Protein AF-A0A200R9N5-F1 (afdb_monomer)

Mean predicted aligned error: 15.06 Å

Foldseek 3Di:
DVVLVVLLVVLVVVCVVPVLPLVSLLVQLVSLQVVLLVDLDLVVSVVSLVSSLVSLVVSCVSPVPDPVSVVSNVVSVCSSVVSVVVQVVVCVVVVHRPPDDPPDDDDDDDDDPPPPPVVVVVVVVVVVVVVVVVVVVVVPPPDPDDDDDDD

Nearest PDB structures (foldseek):
  1zu2-assembly1_A  TM=8.268E-01  e=1.427E-05  Arabidopsis thaliana
  2pl2-assembly1_B  TM=7.724E-01  e=2.120E-01  Thermus thermophilus HB27
  6r2g-assembly1_A  TM=2.564E-01  e=8.720E+00  Human immunodeficiency virus 1

InterPro domains:
  IPR010547 Plant specific mitochondrial import receptor subunit TOM20 [PTHR32409] (2-150)
  IPR011990 Tetratricopeptide-like helical domain superfamily [G3DSA:1.25.40.10] (1-94)
  IPR011990 Tetratricopeptide-like helical domain superfamily [SSF48452] (3-74)

Sequence (151 aa):
MKMVEDAIKKLKEALIVNPRNYEAIWSLGITYGRFGILIPELDMAKGYFAEAAQYFQQAVDGDPSNDCYARSLRLIATFPKVHEEIYKYAECFFGRPLRGHGSSTYSNAKVSEKKRASDLKCDIVGWVILAVGIFVWLGTSKSHERPPPPR

pLDDT: mean 81.14, std 19.96, range [31.03, 98.31]

Structure (mmCIF, N/CA/C/O backbone):
data_AF-A0A200R9N5-F1
#
_entry.id   AF-A0A200R9N5-F1
#
loop_
_atom_site.group_PDB
_atom_site.id
_atom_site.type_symbol
_atom_site.label_atom_id
_atom_site.label_alt_id
_atom_site.label_comp_id
_atom_site.label_asym_id
_atom_site.label_entity_id
_atom_site.label_seq_id
_atom_site.pdbx_PDB_ins_code
_atom_site.Cartn_x
_atom_site.Cartn_y
_atom_site.Cartn_z
_atom_site.occupancy
_atom_site.B_iso_or_equiv
_atom_site.auth_seq_id
_atom_site.auth_comp_id
_atom_site.auth_asym_id
_atom_site.auth_atom_id
_atom_site.pdbx_PDB_model_num
ATOM 1 N N . MET A 1 1 ? 11.832 8.447 -0.746 1.00 69.69 1 MET A N 1
ATOM 2 C CA . MET A 1 1 ? 11.159 7.788 0.395 1.00 69.69 1 MET A CA 1
ATOM 3 C C . MET A 1 1 ? 10.579 8.770 1.403 1.00 69.69 1 MET A C 1
ATOM 5 O O . MET A 1 1 ? 9.463 8.535 1.834 1.00 69.69 1 MET A O 1
ATOM 9 N N . LYS A 1 2 ? 11.237 9.908 1.678 1.00 85.12 2 LYS A N 1
ATOM 10 C CA . LYS A 1 2 ? 10.764 10.936 2.626 1.00 85.12 2 LYS A CA 1
ATOM 11 C C . LYS A 1 2 ? 9.262 11.275 2.560 1.00 85.12 2 LYS A C 1
ATOM 13 O O . LYS A 1 2 ? 8.608 11.299 3.585 1.00 85.12 2 LYS A O 1
ATOM 18 N N . MET A 1 3 ? 8.682 11.440 1.365 1.00 88.25 3 MET A N 1
ATOM 19 C CA . MET A 1 3 ? 7.239 11.720 1.235 1.00 88.25 3 MET A CA 1
ATOM 20 C C . MET A 1 3 ? 6.334 10.579 1.736 1.00 88.25 3 MET A C 1
ATOM 22 O O . MET A 1 3 ? 5.260 10.839 2.267 1.00 88.25 3 MET A O 1
ATOM 26 N N . VAL A 1 4 ? 6.751 9.323 1.555 1.00 90.06 4 VAL A N 1
ATOM 27 C CA . VAL A 1 4 ? 6.007 8.138 2.012 1.00 90.06 4 VAL A CA 1
ATOM 28 C C . VAL A 1 4 ? 6.109 8.018 3.529 1.00 90.06 4 VAL A C 1
ATOM 30 O O . VAL A 1 4 ? 5.098 7.826 4.194 1.00 90.06 4 VAL A O 1
ATOM 33 N N . GLU A 1 5 ? 7.309 8.197 4.077 1.00 91.56 5 GLU A N 1
ATOM 34 C CA . GLU A 1 5 ? 7.551 8.206 5.524 1.00 91.56 5 GLU A CA 1
ATOM 35 C C . GLU A 1 5 ? 6.769 9.328 6.218 1.00 91.56 5 GLU A C 1
ATOM 37 O O . GLU A 1 5 ? 6.088 9.080 7.212 1.00 91.56 5 GLU A O 1
ATOM 42 N N . ASP A 1 6 ? 6.791 10.540 5.654 1.00 94.44 6 ASP A N 1
ATOM 43 C CA . ASP A 1 6 ? 6.036 11.689 6.158 1.00 94.44 6 ASP A CA 1
ATOM 44 C C . ASP A 1 6 ? 4.521 11.431 6.117 1.00 94.44 6 ASP A C 1
ATOM 46 O O . ASP A 1 6 ? 3.804 11.802 7.050 1.00 94.44 6 ASP A O 1
ATOM 50 N N . ALA A 1 7 ? 4.020 10.780 5.060 1.00 95.06 7 ALA A N 1
ATOM 51 C CA . ALA A 1 7 ? 2.613 10.399 4.954 1.00 95.06 7 ALA A CA 1
ATOM 52 C C . ALA A 1 7 ? 2.227 9.361 6.018 1.00 95.06 7 ALA A C 1
ATOM 54 O O . ALA A 1 7 ? 1.242 9.557 6.729 1.00 95.06 7 ALA A O 1
ATOM 55 N N . ILE A 1 8 ? 3.028 8.301 6.183 1.00 95.12 8 ILE A N 1
ATOM 56 C CA . ILE A 1 8 ? 2.814 7.280 7.220 1.00 95.12 8 ILE A CA 1
ATOM 57 C C . ILE A 1 8 ? 2.823 7.928 8.607 1.00 95.12 8 ILE A C 1
ATOM 59 O O . ILE A 1 8 ? 1.946 7.642 9.422 1.00 95.12 8 ILE A O 1
ATOM 63 N N . LYS A 1 9 ? 3.781 8.822 8.875 1.00 96.56 9 LYS A N 1
ATOM 64 C CA . LYS A 1 9 ? 3.887 9.536 10.150 1.00 96.56 9 LYS A CA 1
ATOM 65 C C . LYS A 1 9 ? 2.625 10.347 10.446 1.00 96.56 9 LYS A C 1
ATOM 67 O O . LYS A 1 9 ? 2.026 10.155 11.499 1.00 96.56 9 LYS A O 1
ATOM 72 N N . LYS A 1 10 ? 2.187 11.194 9.510 1.00 96.75 10 LYS A N 1
ATOM 73 C CA . LYS A 1 10 ? 0.988 12.035 9.683 1.00 96.75 10 LYS A CA 1
ATOM 74 C C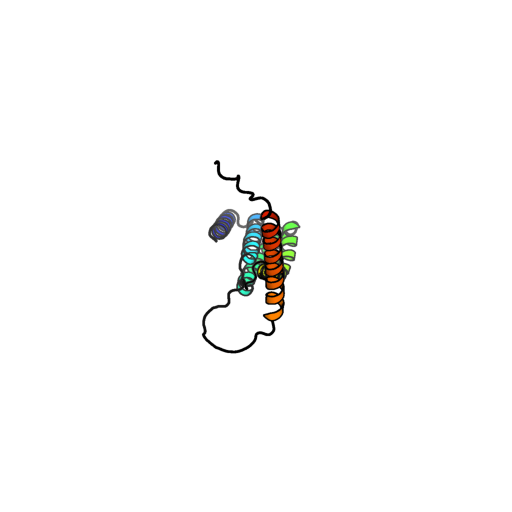 . LYS A 1 10 ? -0.285 11.213 9.868 1.00 96.75 10 LYS A C 1
ATOM 76 O O . LYS A 1 10 ? -1.129 11.563 10.686 1.00 96.75 10 LYS A O 1
ATOM 81 N N . LEU A 1 11 ? -0.422 10.106 9.138 1.00 97.00 11 LEU A N 1
ATOM 82 C CA . LEU A 1 11 ? -1.564 9.206 9.293 1.00 97.00 11 LEU A CA 1
ATOM 83 C C . LEU A 1 11 ? -1.560 8.525 10.668 1.00 97.00 11 LEU A C 1
ATOM 85 O O . LEU A 1 11 ? -2.600 8.456 11.314 1.00 97.00 11 LEU A O 1
ATOM 89 N N . LYS A 1 12 ? -0.396 8.090 11.165 1.00 96.12 12 LYS A N 1
ATOM 90 C CA . LYS A 1 12 ? -0.274 7.540 12.525 1.00 96.12 12 LYS A CA 1
ATOM 91 C C . LYS A 1 12 ? -0.573 8.584 13.604 1.00 96.12 12 LYS A C 1
ATOM 93 O O . LYS A 1 12 ? -1.259 8.264 14.566 1.00 9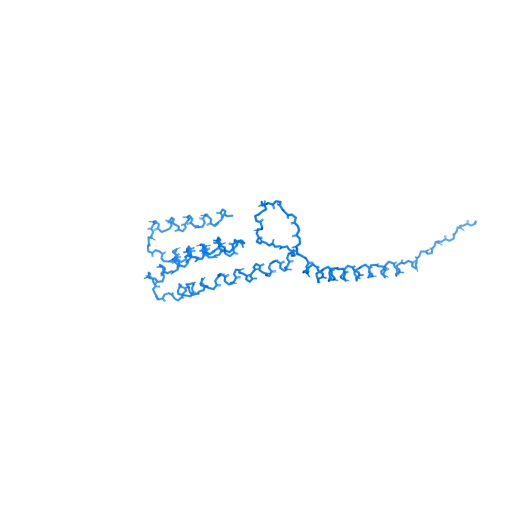6.12 12 LYS A O 1
ATOM 98 N N . GLU A 1 13 ? -0.128 9.828 13.432 1.00 96.62 13 GLU A N 1
ATOM 99 C CA . GLU A 1 13 ? -0.491 10.942 14.322 1.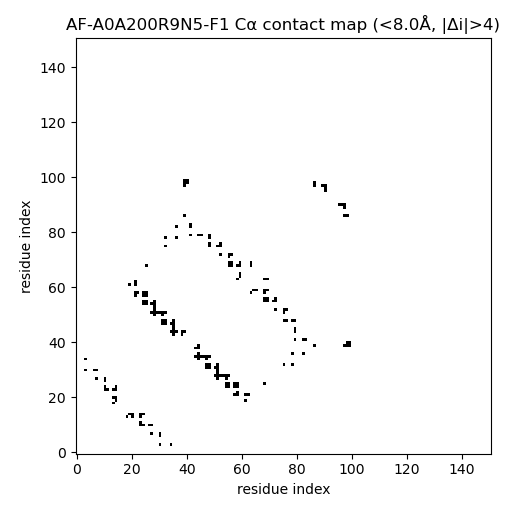00 96.62 13 GLU A CA 1
ATOM 100 C C . GLU A 1 13 ? -2.009 11.184 14.337 1.00 96.62 13 GLU A C 1
ATOM 102 O O . GLU A 1 13 ? -2.597 11.345 15.407 1.00 96.62 13 GLU A O 1
ATOM 107 N N . ALA A 1 14 ? -2.673 11.117 13.178 1.00 96.75 14 ALA A N 1
ATOM 108 C CA . ALA A 1 14 ? -4.129 11.218 13.098 1.00 96.75 14 ALA A CA 1
ATOM 109 C C . ALA A 1 14 ? -4.842 10.086 13.860 1.00 96.75 14 ALA A C 1
ATOM 111 O O . ALA A 1 14 ? -5.871 10.328 14.490 1.00 96.75 14 ALA A O 1
ATOM 112 N N . LEU A 1 15 ? -4.281 8.873 13.856 1.00 95.81 15 LEU A N 1
ATOM 113 C CA . LEU A 1 15 ? -4.813 7.736 14.616 1.00 95.81 15 LEU A CA 1
ATOM 114 C C . LEU A 1 15 ? -4.574 7.844 16.125 1.00 95.81 15 LEU A C 1
ATOM 116 O O . LEU A 1 15 ? -5.357 7.298 16.895 1.00 95.81 15 LEU A O 1
ATOM 120 N N . ILE A 1 16 ? -3.543 8.570 16.566 1.00 96.75 16 ILE A N 1
ATOM 121 C CA . ILE A 1 16 ? -3.363 8.890 17.991 1.00 96.75 16 ILE A CA 1
ATOM 122 C C . ILE A 1 16 ? -4.491 9.815 18.469 1.00 96.75 16 ILE A C 1
ATOM 124 O O . ILE A 1 16 ? -5.012 9.630 19.566 1.00 96.75 16 ILE A O 1
ATOM 128 N N . VAL A 1 17 ? -4.890 10.787 17.641 1.00 97.12 17 VAL A N 1
ATOM 129 C CA . VAL A 1 17 ? -5.987 11.718 17.959 1.00 97.12 17 VAL A CA 1
ATOM 130 C C . VAL A 1 17 ? -7.350 11.030 17.868 1.00 97.12 17 VAL A C 1
ATOM 132 O O . VAL A 1 17 ? -8.189 11.204 18.749 1.00 97.12 17 VAL A O 1
ATOM 135 N N . ASN A 1 18 ? -7.580 10.244 16.814 1.00 95.44 18 ASN A N 1
ATOM 136 C CA . ASN A 1 18 ? -8.800 9.466 16.637 1.00 95.44 18 ASN A CA 1
ATOM 137 C C . ASN A 1 18 ? -8.473 8.026 16.206 1.00 95.44 18 ASN A C 1
ATOM 139 O O . ASN A 1 18 ? -8.355 7.754 15.006 1.00 95.44 18 ASN A O 1
ATOM 143 N N . PRO A 1 19 ? -8.423 7.081 17.162 1.00 94.31 19 PRO A N 1
ATOM 144 C CA . PRO A 1 19 ? -8.144 5.675 16.871 1.00 94.31 19 PRO A CA 1
ATOM 145 C C . PRO A 1 19 ? -9.186 4.995 15.973 1.00 94.31 19 PRO A C 1
ATOM 147 O O . PRO A 1 19 ? -8.899 3.959 15.382 1.00 94.31 19 PRO A O 1
ATOM 150 N N . ARG A 1 20 ? -10.396 5.561 15.858 1.00 95.06 20 ARG A N 1
ATOM 151 C CA . ARG A 1 20 ? -11.484 5.054 15.004 1.00 95.06 20 ARG A CA 1
ATOM 152 C C . ARG A 1 20 ? -11.603 5.808 13.682 1.00 95.06 20 ARG A C 1
ATOM 154 O O . ARG A 1 20 ? -12.638 5.749 13.024 1.00 95.06 20 ARG A O 1
ATOM 161 N N . ASN A 1 21 ? -10.568 6.541 13.278 1.00 96.44 21 ASN A N 1
ATOM 162 C CA . ASN A 1 21 ? -10.532 7.149 11.957 1.00 96.44 21 ASN A CA 1
ATOM 163 C C . ASN A 1 21 ? -10.237 6.078 10.892 1.00 96.44 21 ASN A C 1
ATOM 165 O O . ASN A 1 21 ? -9.095 5.904 10.464 1.00 96.44 21 ASN A O 1
ATOM 169 N N . TYR A 1 22 ? -11.277 5.358 10.465 1.00 96.50 22 TYR A N 1
ATOM 170 C CA . TYR A 1 22 ? -11.160 4.284 9.475 1.00 96.50 22 TYR A CA 1
ATOM 171 C C . TYR A 1 22 ? -10.664 4.778 8.111 1.00 96.50 22 TYR A C 1
ATOM 173 O O . TYR A 1 22 ? -10.019 4.020 7.393 1.00 96.50 22 TYR A O 1
ATOM 181 N N . GLU A 1 23 ? -10.874 6.054 7.780 1.00 95.94 23 GLU A N 1
ATOM 182 C CA . GLU A 1 23 ? -10.326 6.664 6.566 1.00 95.94 23 GLU A CA 1
ATOM 183 C C . GLU A 1 23 ? -8.799 6.808 6.650 1.00 95.94 23 GLU A C 1
ATOM 185 O O . GLU A 1 23 ? -8.093 6.513 5.683 1.00 95.94 23 GLU A O 1
ATOM 190 N N . ALA A 1 24 ? -8.262 7.194 7.813 1.00 97.44 24 ALA A N 1
ATOM 191 C CA . ALA A 1 24 ? -6.818 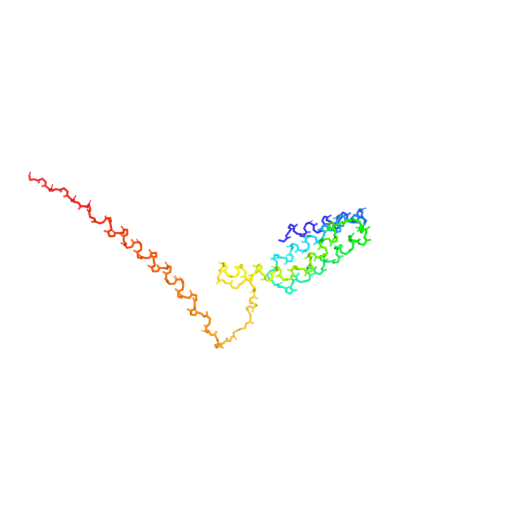7.237 8.043 1.00 97.44 24 ALA A CA 1
ATOM 192 C C . ALA A 1 24 ? -6.198 5.828 8.050 1.00 97.44 24 ALA A C 1
ATOM 194 O O . ALA A 1 24 ? -5.123 5.632 7.478 1.00 97.44 24 ALA A O 1
ATOM 195 N N . ILE A 1 25 ? -6.894 4.840 8.627 1.00 97.88 25 ILE A N 1
ATOM 196 C CA . ILE A 1 25 ? -6.495 3.423 8.568 1.00 97.88 25 ILE A CA 1
ATOM 197 C C . ILE A 1 25 ? -6.457 2.948 7.109 1.00 97.88 25 ILE A C 1
ATOM 199 O O . ILE A 1 25 ? -5.436 2.443 6.646 1.00 97.88 25 ILE A O 1
ATOM 203 N N . TRP A 1 26 ? -7.526 3.163 6.342 1.00 98.19 26 TRP A N 1
ATOM 204 C CA . TRP A 1 26 ? -7.572 2.804 4.925 1.00 98.19 26 TRP A CA 1
ATOM 205 C C . TRP A 1 26 ? -6.480 3.517 4.115 1.00 98.19 26 TRP A C 1
ATOM 207 O O . TRP A 1 26 ? -5.799 2.898 3.294 1.00 98.19 26 TRP A O 1
ATOM 217 N N . SER A 1 27 ? -6.242 4.799 4.394 1.00 97.69 27 SER A N 1
ATOM 218 C CA . SER A 1 27 ? -5.195 5.590 3.743 1.00 97.69 27 SER A CA 1
ATOM 219 C C . SER A 1 27 ? -3.792 5.041 4.010 1.00 97.69 27 SER A C 1
ATOM 221 O O . SER A 1 27 ? -2.979 5.034 3.087 1.00 97.69 27 SER A O 1
ATOM 223 N N . LEU A 1 28 ? -3.510 4.508 5.209 1.00 97.88 28 LEU A N 1
ATOM 224 C CA . LEU A 1 28 ? -2.252 3.793 5.475 1.00 97.88 28 LEU A CA 1
ATOM 225 C C . LEU A 1 28 ? -2.096 2.604 4.530 1.00 97.88 28 LEU A C 1
ATOM 227 O O . LEU A 1 28 ? -1.042 2.451 3.912 1.00 97.88 28 LEU A O 1
ATOM 231 N N . GLY A 1 29 ? -3.155 1.812 4.351 1.00 97.75 29 GLY A N 1
ATOM 232 C CA . GLY A 1 29 ? -3.153 0.705 3.399 1.00 97.75 29 GLY A CA 1
ATOM 233 C C . GLY A 1 29 ? -2.832 1.154 1.970 1.00 97.75 29 GLY A C 1
ATOM 234 O O . GLY A 1 29 ? -1.991 0.553 1.299 1.00 97.75 29 GLY A O 1
ATOM 235 N N . ILE A 1 30 ? -3.422 2.265 1.514 1.00 96.81 30 ILE A N 1
ATOM 236 C CA . ILE A 1 30 ? -3.123 2.845 0.194 1.00 96.81 30 ILE A CA 1
ATOM 237 C C . ILE A 1 30 ? -1.654 3.272 0.097 1.00 96.81 30 ILE A C 1
ATOM 239 O O . ILE A 1 30 ? -1.006 2.997 -0.917 1.00 96.81 30 ILE A O 1
ATOM 243 N N . THR A 1 31 ? -1.117 3.931 1.126 1.00 97.31 31 THR A N 1
ATOM 244 C CA . THR A 1 31 ? 0.280 4.380 1.155 1.00 97.31 31 THR A CA 1
ATOM 245 C C . THR A 1 31 ? 1.244 3.202 1.059 1.00 97.31 31 THR A C 1
ATOM 247 O O . THR A 1 31 ? 2.131 3.217 0.204 1.00 97.31 31 THR A O 1
ATOM 250 N N . TYR A 1 32 ? 1.038 2.159 1.864 1.00 97.38 32 TYR A N 1
ATOM 251 C CA . TYR A 1 32 ? 1.861 0.952 1.841 1.00 97.38 32 TYR A CA 1
ATOM 252 C C . TYR A 1 32 ? 1.752 0.194 0.515 1.00 97.38 32 TYR A C 1
ATOM 254 O O . TYR A 1 32 ? 2.772 -0.155 -0.077 1.00 97.38 32 TYR A O 1
ATOM 262 N N . GLY A 1 33 ? 0.538 0.016 -0.014 1.00 96.25 33 GLY A N 1
ATOM 263 C CA . GLY A 1 33 ? 0.324 -0.663 -1.291 1.00 96.25 33 GLY A CA 1
ATOM 264 C C . GLY A 1 33 ? 0.992 0.063 -2.460 1.00 96.25 33 GLY A C 1
ATOM 265 O O . GLY A 1 33 ? 1.675 -0.557 -3.273 1.00 96.25 33 GLY A O 1
ATOM 266 N N . ARG A 1 34 ? 0.855 1.394 -2.532 1.00 94.12 34 ARG A N 1
ATOM 267 C CA . ARG A 1 34 ? 1.528 2.204 -3.562 1.00 94.12 34 ARG A CA 1
ATOM 268 C C . ARG A 1 34 ? 3.041 2.168 -3.411 1.00 94.12 34 ARG A C 1
ATOM 270 O O . ARG A 1 34 ? 3.741 2.114 -4.415 1.00 94.12 34 ARG A O 1
ATOM 277 N N . PHE A 1 35 ? 3.542 2.183 -2.179 1.00 94.56 35 PHE A N 1
ATOM 278 C CA . PHE A 1 35 ? 4.973 2.101 -1.934 1.00 94.56 35 PHE A CA 1
ATOM 279 C C . PHE A 1 35 ? 5.551 0.745 -2.350 1.00 94.56 35 PHE A C 1
ATOM 281 O O . PHE A 1 35 ? 6.572 0.714 -3.030 1.00 94.56 35 PHE A O 1
ATOM 288 N N . GLY A 1 36 ? 4.851 -0.354 -2.053 1.00 94.62 36 GLY A N 1
ATOM 289 C CA . GLY A 1 36 ? 5.233 -1.695 -2.499 1.00 94.62 36 GLY A CA 1
ATOM 290 C C . GLY A 1 36 ? 5.368 -1.808 -4.021 1.00 94.62 36 GLY A C 1
ATOM 291 O O . GLY A 1 36 ? 6.305 -2.434 -4.502 1.00 94.62 36 GLY A O 1
ATOM 292 N N . ILE A 1 37 ? 4.497 -1.145 -4.797 1.00 93.81 37 ILE A N 1
ATOM 293 C CA . ILE A 1 37 ? 4.589 -1.121 -6.271 1.00 93.81 37 ILE A CA 1
ATOM 294 C C . ILE A 1 37 ? 5.883 -0.452 -6.764 1.00 93.81 37 ILE A C 1
ATOM 296 O O . ILE A 1 37 ? 6.377 -0.811 -7.827 1.00 93.81 37 ILE A O 1
ATOM 300 N N . LEU A 1 38 ? 6.433 0.508 -6.016 1.00 91.25 38 LEU A N 1
ATOM 301 C CA . LEU A 1 38 ? 7.640 1.246 -6.405 1.00 91.25 38 LEU A CA 1
ATOM 302 C C . LEU A 1 38 ? 8.945 0.516 -6.058 1.00 91.25 38 LEU A C 1
ATOM 304 O O . LEU A 1 38 ? 10.013 0.956 -6.490 1.00 91.25 38 LEU A O 1
ATOM 308 N N . ILE A 1 39 ? 8.883 -0.558 -5.268 1.00 91.56 39 ILE A N 1
ATOM 309 C CA . ILE A 1 39 ? 10.056 -1.327 -4.847 1.00 91.56 39 ILE A CA 1
ATOM 310 C C . ILE A 1 39 ? 10.341 -2.421 -5.878 1.00 91.56 39 ILE A C 1
ATOM 312 O O . ILE A 1 39 ? 9.502 -3.300 -6.032 1.00 91.56 39 ILE A O 1
ATOM 316 N N . PRO A 1 40 ? 11.501 -2.439 -6.557 1.00 89.69 40 PRO A N 1
ATOM 317 C CA . PRO A 1 40 ? 11.790 -3.434 -7.597 1.00 89.69 40 PRO A CA 1
ATOM 318 C C . PRO A 1 40 ? 11.805 -4.886 -7.119 1.00 89.69 40 PRO A C 1
ATOM 320 O O . PRO A 1 40 ? 11.414 -5.806 -7.846 1.00 89.69 40 PRO A O 1
ATOM 323 N N . GLU A 1 41 ? 12.237 -5.109 -5.885 1.00 91.75 41 GLU A N 1
ATOM 324 C CA . GLU A 1 41 ? 12.353 -6.432 -5.294 1.00 91.75 41 GLU A CA 1
ATOM 325 C C . GLU A 1 41 ? 10.990 -6.919 -4.798 1.00 91.75 41 GLU A C 1
ATOM 327 O O . GLU A 1 41 ? 10.453 -6.439 -3.799 1.00 91.75 41 GLU A O 1
ATOM 332 N N . LEU A 1 42 ? 10.443 -7.930 -5.475 1.00 90.19 42 LEU A N 1
ATOM 333 C CA . LEU A 1 42 ? 9.125 -8.476 -5.148 1.00 90.19 42 LEU A CA 1
ATOM 334 C C . LEU A 1 42 ? 9.038 -9.021 -3.722 1.00 90.19 42 LEU A C 1
ATOM 336 O O . LEU A 1 42 ? 7.997 -8.882 -3.088 1.00 90.19 42 LEU A O 1
ATOM 340 N N . ASP A 1 43 ? 10.106 -9.625 -3.206 1.00 91.00 43 ASP A N 1
ATOM 341 C CA . ASP A 1 43 ? 10.090 -10.172 -1.848 1.00 91.00 43 ASP A CA 1
ATOM 342 C C . ASP A 1 43 ? 9.976 -9.067 -0.793 1.00 91.00 43 ASP A C 1
ATOM 344 O O . ASP A 1 43 ? 9.238 -9.227 0.178 1.00 91.00 43 ASP A O 1
ATOM 348 N N . MET A 1 44 ? 10.594 -7.904 -1.032 1.00 91.06 44 MET A N 1
ATOM 349 C CA . MET A 1 44 ? 10.378 -6.718 -0.199 1.00 91.06 44 MET A CA 1
ATOM 350 C C . MET A 1 44 ? 8.979 -6.128 -0.423 1.00 91.06 44 MET A C 1
ATOM 352 O O . MET A 1 44 ? 8.270 -5.842 0.541 1.00 91.06 44 MET A O 1
ATOM 356 N N . ALA A 1 45 ? 8.536 -6.003 -1.679 1.00 94.25 45 ALA A N 1
ATOM 357 C CA . ALA A 1 45 ? 7.219 -5.465 -2.028 1.00 94.25 45 ALA A CA 1
ATOM 358 C C . ALA A 1 45 ? 6.058 -6.258 -1.396 1.00 94.25 45 ALA A C 1
ATOM 360 O O . ALA A 1 45 ? 5.088 -5.665 -0.922 1.00 94.25 45 ALA A O 1
ATOM 361 N N . LYS A 1 46 ? 6.173 -7.591 -1.319 1.00 95.00 46 LYS A N 1
ATOM 362 C CA . LYS A 1 46 ? 5.188 -8.470 -0.666 1.00 95.00 46 LYS A CA 1
ATOM 363 C C . LYS A 1 46 ? 4.958 -8.111 0.800 1.00 95.00 46 LYS A C 1
ATOM 365 O O . LYS A 1 46 ? 3.811 -8.156 1.239 1.00 95.00 46 LYS A O 1
ATOM 370 N N . GLY A 1 47 ? 6.004 -7.723 1.534 1.00 95.12 47 GLY A N 1
ATOM 371 C CA . GLY A 1 47 ? 5.872 -7.259 2.918 1.00 95.12 47 GLY A CA 1
ATOM 372 C C . GLY A 1 47 ? 4.961 -6.035 3.018 1.00 95.12 47 GLY A C 1
ATOM 373 O O . GLY A 1 47 ? 4.014 -6.019 3.801 1.00 95.12 47 GLY A O 1
ATOM 374 N N . TYR A 1 48 ? 5.159 -5.060 2.131 1.00 96.25 48 TYR A N 1
ATOM 375 C CA . TYR A 1 48 ? 4.322 -3.861 2.068 1.00 96.25 48 TYR A CA 1
ATOM 376 C C . TYR A 1 48 ? 2.882 -4.148 1.631 1.00 96.25 48 TYR A C 1
ATOM 378 O O . TYR A 1 48 ? 1.949 -3.538 2.150 1.00 96.25 48 TYR A O 1
ATOM 386 N N . PHE A 1 49 ? 2.671 -5.091 0.710 1.00 97.69 49 PHE A N 1
ATOM 387 C CA . PHE A 1 49 ? 1.321 -5.516 0.328 1.00 97.69 49 PHE A CA 1
ATOM 388 C C . PHE A 1 49 ? 0.595 -6.230 1.472 1.00 97.69 49 PHE A C 1
ATOM 390 O O . PHE A 1 49 ? -0.605 -6.025 1.649 1.00 97.69 49 PHE A O 1
ATOM 397 N N . ALA A 1 50 ? 1.312 -7.021 2.273 1.00 97.75 50 ALA A N 1
ATOM 398 C CA . ALA A 1 50 ? 0.754 -7.664 3.457 1.00 97.75 50 ALA A CA 1
ATOM 399 C C . ALA A 1 50 ? 0.361 -6.634 4.528 1.00 97.75 50 ALA A C 1
ATOM 401 O O . ALA A 1 50 ? -0.757 -6.693 5.038 1.00 97.75 50 ALA A O 1
ATOM 402 N N . GLU A 1 51 ? 1.222 -5.651 4.816 1.00 96.69 51 GLU A N 1
ATOM 403 C CA . GLU A 1 51 ? 0.875 -4.542 5.719 1.00 96.69 51 GLU A CA 1
ATOM 404 C C . GLU A 1 51 ? -0.340 -3.762 5.202 1.00 96.69 51 GLU A C 1
ATOM 406 O O . GLU A 1 51 ? -1.276 -3.488 5.953 1.00 96.69 51 GLU A O 1
ATOM 411 N N . ALA A 1 52 ? -0.384 -3.465 3.901 1.00 98.12 52 ALA A N 1
ATOM 412 C CA . ALA A 1 52 ? -1.522 -2.788 3.293 1.00 98.12 52 ALA A CA 1
ATOM 413 C C . ALA A 1 52 ? -2.832 -3.571 3.468 1.00 98.12 52 ALA A C 1
ATOM 415 O O . ALA A 1 52 ? -3.856 -2.990 3.831 1.00 98.12 52 ALA A O 1
ATOM 416 N N . ALA A 1 53 ? -2.793 -4.890 3.260 1.00 98.19 53 ALA A N 1
ATOM 417 C CA . ALA A 1 53 ? -3.943 -5.765 3.453 1.00 98.19 53 ALA A CA 1
ATOM 418 C C . ALA A 1 53 ? -4.447 -5.754 4.903 1.00 98.19 53 ALA A C 1
ATOM 420 O O . ALA A 1 53 ? -5.657 -5.712 5.116 1.00 98.19 53 ALA A O 1
ATOM 421 N N . GLN A 1 54 ? -3.547 -5.721 5.891 1.00 98.12 54 GLN A N 1
ATOM 422 C CA . GLN A 1 54 ? -3.930 -5.625 7.303 1.00 98.12 54 GLN A CA 1
ATOM 423 C C . GLN A 1 54 ? -4.683 -4.327 7.607 1.00 98.12 54 GLN A C 1
ATOM 425 O O . GLN A 1 54 ? -5.729 -4.369 8.253 1.00 98.12 54 GLN A O 1
ATOM 430 N N . TYR A 1 55 ? -4.200 -3.182 7.117 1.00 98.19 55 TYR A N 1
ATOM 431 C CA . TYR A 1 55 ? -4.902 -1.910 7.308 1.00 98.19 55 TYR A CA 1
ATOM 432 C C . TYR A 1 55 ? -6.249 -1.877 6.577 1.00 98.19 55 TYR A C 1
ATOM 434 O O . TYR A 1 55 ? -7.237 -1.401 7.131 1.00 98.19 55 TYR A O 1
ATOM 442 N N . PHE A 1 56 ? -6.336 -2.425 5.362 1.00 98.31 56 PHE A N 1
ATOM 443 C CA . PHE A 1 56 ? -7.623 -2.530 4.671 1.00 98.31 56 PHE A CA 1
ATOM 444 C C . PHE A 1 56 ? -8.612 -3.421 5.416 1.00 98.31 56 PHE A C 1
ATOM 446 O O . PHE A 1 56 ? -9.776 -3.048 5.525 1.00 98.31 56 PHE A O 1
ATOM 453 N N . GLN A 1 57 ? -8.159 -4.548 5.969 1.00 98.19 57 GLN A N 1
ATOM 454 C CA . GLN A 1 57 ? -9.009 -5.410 6.786 1.00 98.19 57 GLN A CA 1
ATOM 455 C C . GLN A 1 57 ? -9.515 -4.669 8.027 1.00 98.19 57 GLN A C 1
ATOM 457 O O . GLN A 1 57 ? -10.714 -4.658 8.267 1.00 98.19 57 GLN A O 1
ATOM 462 N N . GLN A 1 58 ? -8.642 -3.961 8.751 1.00 97.56 58 GLN A N 1
ATOM 463 C CA . GLN A 1 58 ? -9.050 -3.155 9.909 1.00 97.56 58 GLN A CA 1
ATOM 464 C C . GLN A 1 58 ? -10.090 -2.083 9.547 1.00 97.56 58 GLN A C 1
ATOM 466 O O . GLN A 1 58 ? -11.023 -1.848 10.311 1.00 97.56 58 GLN A O 1
ATOM 471 N N . ALA A 1 59 ? -9.947 -1.434 8.388 1.00 97.69 59 ALA A N 1
ATOM 472 C CA . ALA A 1 59 ? -10.924 -0.456 7.916 1.00 97.69 59 ALA A CA 1
ATOM 473 C C . ALA A 1 59 ? -12.277 -1.110 7.576 1.00 97.69 59 ALA A C 1
ATOM 475 O O . ALA A 1 59 ? -13.315 -0.567 7.945 1.00 97.69 59 ALA A O 1
ATOM 476 N N . VAL A 1 60 ? -12.270 -2.287 6.933 1.00 97.88 60 VAL A N 1
ATOM 477 C CA . VAL A 1 60 ? -13.484 -3.079 6.654 1.00 97.88 60 VAL A CA 1
ATOM 478 C C . VAL A 1 60 ? -14.160 -3.536 7.944 1.00 97.88 60 VAL A C 1
ATOM 480 O O . VAL A 1 60 ? -15.375 -3.435 8.052 1.00 97.88 60 VAL A O 1
ATOM 483 N N . ASP A 1 61 ? -13.398 -4.007 8.929 1.00 97.25 61 ASP A N 1
ATOM 484 C CA . ASP A 1 61 ? -13.949 -4.470 10.207 1.00 97.25 61 ASP A CA 1
ATOM 485 C C . ASP A 1 61 ? -14.568 -3.311 11.008 1.00 97.25 61 ASP A C 1
ATOM 487 O O . ASP A 1 61 ? -15.546 -3.496 11.732 1.00 97.25 61 ASP A O 1
ATOM 491 N N . GLY A 1 62 ? -14.003 -2.107 10.867 1.00 95.56 62 GLY A N 1
ATOM 492 C CA . GLY A 1 62 ? -14.482 -0.887 11.512 1.00 95.56 62 GLY A CA 1
ATOM 493 C C . GLY A 1 62 ? -15.718 -0.262 10.862 1.00 95.56 62 GLY A C 1
ATOM 494 O O . GLY A 1 62 ? -16.587 0.249 11.571 1.00 95.56 62 GLY A O 1
ATOM 495 N N . ASP A 1 63 ? -15.803 -0.311 9.531 1.00 95.69 63 ASP A N 1
ATOM 496 C CA . ASP A 1 63 ? -16.956 0.138 8.747 1.00 95.69 63 ASP A CA 1
ATOM 497 C C . ASP A 1 63 ? -17.214 -0.805 7.553 1.00 95.69 63 ASP A C 1
ATOM 499 O O . ASP A 1 63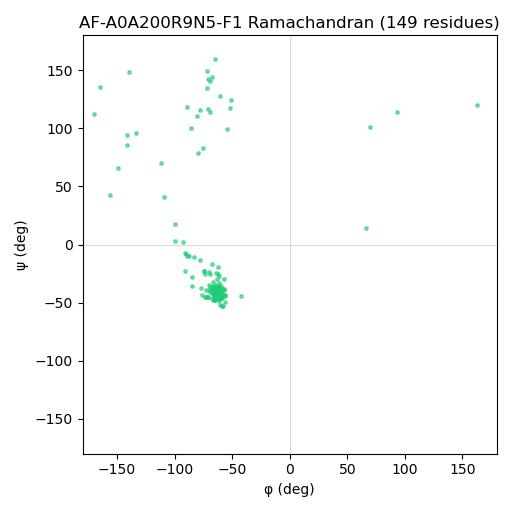 ? -16.777 -0.542 6.424 1.00 95.69 63 ASP A O 1
ATOM 503 N N . PRO A 1 64 ? -17.961 -1.904 7.778 1.00 94.81 64 PRO A N 1
ATOM 504 C CA . PRO A 1 64 ? -18.246 -2.895 6.740 1.00 94.81 64 PRO A CA 1
ATOM 505 C C . PRO A 1 64 ? -19.149 -2.378 5.617 1.00 94.81 64 PRO A C 1
ATOM 507 O O . PRO A 1 64 ? -19.243 -3.011 4.568 1.00 94.81 64 PRO A O 1
ATOM 510 N N . SER A 1 65 ? -19.845 -1.257 5.838 1.00 95.19 65 SER A N 1
ATOM 511 C CA . SER A 1 65 ? -20.761 -0.669 4.855 1.00 95.19 65 SER A CA 1
ATOM 512 C C . SER A 1 65 ? -20.030 0.090 3.745 1.00 95.19 65 SER A C 1
ATOM 514 O O 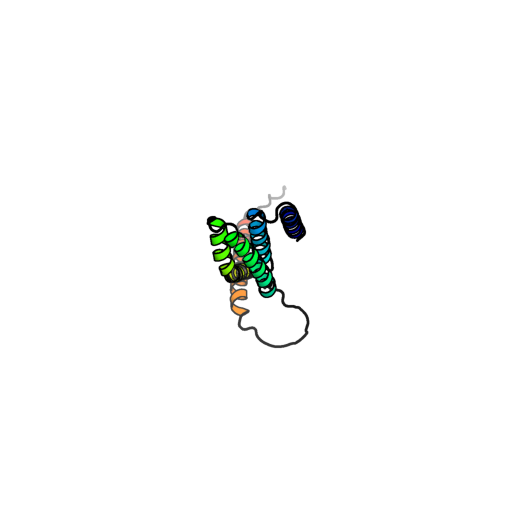. SER A 1 65 ? -20.614 0.409 2.709 1.00 95.19 65 SER A O 1
ATOM 516 N N . ASN A 1 66 ? -18.738 0.360 3.943 1.00 95.25 66 ASN A N 1
ATOM 517 C CA . ASN A 1 66 ? -17.926 1.114 3.010 1.00 95.25 66 ASN A CA 1
ATOM 518 C C . ASN A 1 66 ? -17.327 0.218 1.915 1.00 95.25 66 ASN A C 1
ATOM 520 O O . ASN A 1 66 ? -16.284 -0.427 2.074 1.00 95.25 66 ASN A O 1
ATOM 524 N N . ASP A 1 67 ? -17.961 0.250 0.744 1.00 95.31 67 ASP A N 1
ATOM 525 C CA . ASP A 1 67 ? -17.541 -0.506 -0.439 1.00 95.31 67 ASP A CA 1
ATOM 526 C C . ASP A 1 67 ? -16.100 -0.214 -0.886 1.00 95.31 67 ASP A C 1
ATOM 528 O O . ASP A 1 67 ? -15.439 -1.085 -1.467 1.00 95.31 67 ASP A O 1
ATOM 532 N N . CYS A 1 68 ? -15.587 0.997 -0.638 1.00 94.19 68 CYS A N 1
ATOM 533 C CA . CYS A 1 68 ? -14.223 1.358 -1.020 1.00 94.19 68 CYS A CA 1
ATOM 534 C C . CYS A 1 68 ? -13.197 0.520 -0.254 1.00 94.19 68 CYS A C 1
ATOM 536 O O . CYS A 1 68 ? -12.226 0.053 -0.855 1.00 94.19 68 CYS A O 1
ATOM 538 N N . TYR A 1 69 ? -13.426 0.266 1.036 1.00 97.50 69 TYR A N 1
ATOM 539 C CA . TYR A 1 69 ? -12.511 -0.516 1.870 1.00 97.50 69 TYR A CA 1
ATOM 540 C C . TYR A 1 69 ? -12.477 -1.975 1.418 1.00 97.50 69 TYR A C 1
ATOM 542 O O . TYR A 1 69 ? -11.403 -2.527 1.158 1.00 97.50 69 TYR A O 1
ATOM 550 N N . ALA A 1 70 ? -13.656 -2.564 1.199 1.00 97.25 70 ALA A N 1
ATOM 551 C CA . ALA A 1 70 ? -13.779 -3.928 0.697 1.00 97.25 70 ALA A CA 1
ATOM 552 C C . ALA A 1 70 ? -13.148 -4.083 -0.698 1.00 97.25 70 ALA A C 1
ATOM 554 O O . ALA A 1 70 ? -12.477 -5.079 -0.984 1.00 97.25 70 ALA A O 1
ATOM 555 N N . ARG A 1 71 ? -13.311 -3.083 -1.575 1.00 97.75 71 ARG A N 1
ATOM 556 C CA . ARG A 1 71 ? -12.677 -3.072 -2.899 1.00 97.75 71 ARG A CA 1
ATOM 557 C C . ARG A 1 71 ? -11.155 -3.008 -2.799 1.00 97.75 71 ARG A C 1
ATOM 559 O O . ARG A 1 71 ? -10.487 -3.762 -3.502 1.00 97.75 71 ARG A O 1
ATOM 566 N N . SER A 1 72 ? -10.606 -2.155 -1.936 1.00 97.69 72 SER A N 1
ATOM 567 C CA . SER A 1 72 ? -9.156 -2.057 -1.729 1.00 97.69 72 SER A CA 1
ATOM 568 C C . SER A 1 72 ? -8.553 -3.356 -1.201 1.00 97.69 72 SER A C 1
ATOM 570 O O . SER A 1 72 ? -7.511 -3.781 -1.698 1.00 97.69 72 SER A O 1
ATOM 572 N N . LEU A 1 73 ? -9.238 -4.034 -0.277 1.00 97.69 73 LEU A N 1
ATOM 573 C CA . LEU A 1 73 ? -8.816 -5.339 0.234 1.00 97.69 73 LEU A CA 1
ATOM 574 C C . LEU A 1 73 ? -8.837 -6.436 -0.845 1.00 97.69 73 LEU A C 1
ATOM 576 O O . LEU A 1 73 ? -7.955 -7.285 -0.896 1.00 97.69 73 LEU A O 1
ATOM 580 N N . ARG A 1 74 ? -9.817 -6.428 -1.752 1.00 96.38 74 ARG A N 1
ATOM 581 C CA . ARG A 1 74 ? -9.816 -7.364 -2.892 1.00 96.38 74 ARG A CA 1
ATOM 582 C C . ARG A 1 74 ? -8.694 -7.047 -3.874 1.00 96.38 74 ARG A C 1
ATOM 584 O O . ARG A 1 74 ? -8.063 -7.950 -4.414 1.00 96.38 74 ARG A O 1
ATOM 591 N N . LEU A 1 75 ? -8.448 -5.761 -4.100 1.00 96.62 75 LEU A N 1
ATOM 592 C CA . LEU A 1 75 ? -7.460 -5.289 -5.056 1.00 96.62 75 LEU A CA 1
ATOM 593 C C . LEU A 1 75 ? -6.021 -5.564 -4.588 1.00 96.62 75 LEU A C 1
ATOM 595 O O . LEU A 1 75 ? -5.187 -5.955 -5.399 1.00 96.62 75 LEU A O 1
ATOM 599 N N . ILE A 1 76 ? -5.712 -5.417 -3.296 1.00 97.38 76 ILE A N 1
ATOM 600 C CA . ILE A 1 76 ? -4.345 -5.643 -2.792 1.00 97.38 76 ILE A CA 1
ATOM 601 C C . ILE A 1 76 ? -3.876 -7.089 -3.014 1.00 97.38 76 ILE A C 1
ATOM 603 O O . ILE A 1 76 ? -2.691 -7.325 -3.232 1.00 97.38 76 ILE A O 1
ATOM 607 N N . ALA A 1 77 ? -4.799 -8.056 -3.072 1.00 95.94 77 ALA A N 1
ATOM 608 C CA . ALA A 1 77 ? -4.481 -9.447 -3.390 1.00 95.94 77 ALA A CA 1
ATOM 609 C C . ALA A 1 77 ? -3.925 -9.629 -4.817 1.00 95.94 77 ALA A C 1
ATOM 611 O O . ALA A 1 77 ? -3.185 -10.577 -5.074 1.00 95.94 77 ALA A O 1
ATOM 612 N N . THR A 1 78 ? -4.235 -8.718 -5.748 1.00 96.69 78 THR A N 1
ATOM 613 C CA . THR A 1 78 ? -3.717 -8.769 -7.124 1.00 96.69 78 THR A CA 1
ATOM 614 C C . THR A 1 78 ? -2.393 -8.023 -7.292 1.00 96.69 78 THR A C 1
ATOM 616 O O . THR A 1 78 ? -1.760 -8.144 -8.341 1.00 96.69 78 THR A O 1
ATOM 619 N N . PHE A 1 79 ? -1.947 -7.256 -6.291 1.00 95.69 79 PHE A N 1
ATOM 620 C CA . PHE A 1 79 ? -0.750 -6.412 -6.396 1.00 95.69 79 PHE A CA 1
ATOM 621 C C . PHE A 1 79 ? 0.549 -7.181 -6.662 1.00 95.69 79 PHE A C 1
ATOM 623 O O . PHE A 1 79 ? 1.319 -6.696 -7.486 1.00 95.69 79 PHE A O 1
ATOM 630 N N . PRO A 1 80 ? 0.803 -8.374 -6.086 1.00 94.81 80 PRO A N 1
ATOM 631 C CA . PRO A 1 80 ? 1.994 -9.152 -6.431 1.00 94.81 80 PRO A CA 1
ATOM 632 C C . PRO A 1 80 ? 2.085 -9.477 -7.929 1.00 94.81 80 PRO A C 1
ATOM 634 O O . PRO A 1 80 ? 3.156 -9.379 -8.518 1.00 94.81 80 PRO A O 1
ATOM 637 N N . LYS A 1 81 ? 0.952 -9.794 -8.567 1.00 94.31 81 LYS A N 1
ATOM 638 C CA . LYS A 1 81 ? 0.899 -10.068 -10.008 1.00 94.31 81 LYS A CA 1
ATOM 639 C C . LYS A 1 81 ? 1.097 -8.795 -10.834 1.00 94.31 81 LYS A C 1
ATOM 641 O O . LYS A 1 81 ? 1.870 -8.788 -11.785 1.00 94.31 81 LYS A O 1
ATOM 646 N N . VAL A 1 82 ? 0.419 -7.710 -10.454 1.00 94.44 82 VAL A N 1
ATOM 647 C CA . VAL A 1 82 ? 0.561 -6.400 -11.114 1.00 94.44 82 VAL A CA 1
ATOM 648 C C . VAL A 1 82 ? 2.006 -5.900 -11.027 1.00 94.44 82 VAL A C 1
ATOM 650 O O . VAL A 1 82 ? 2.535 -5.374 -12.000 1.00 94.44 82 VAL A O 1
ATOM 653 N N . HIS A 1 83 ? 2.661 -6.105 -9.885 1.00 95.31 83 HIS A N 1
ATOM 654 C CA . HIS A 1 83 ? 4.071 -5.791 -9.671 1.00 95.31 83 HIS A CA 1
ATOM 655 C C . HIS A 1 83 ? 4.968 -6.520 -10.676 1.00 95.31 83 HIS A C 1
ATOM 657 O O . HIS A 1 83 ? 5.726 -5.876 -11.399 1.00 95.31 83 HIS A O 1
ATOM 663 N N . GLU A 1 84 ? 4.828 -7.842 -10.798 1.00 92.69 84 GLU A N 1
ATOM 664 C CA . GLU A 1 84 ? 5.585 -8.633 -11.775 1.00 92.69 84 GLU A CA 1
ATOM 665 C C . GLU A 1 84 ? 5.391 -8.137 -13.213 1.00 92.69 84 GLU A C 1
ATOM 667 O O . GLU A 1 84 ? 6.363 -8.023 -13.961 1.00 92.69 84 GLU A O 1
ATOM 672 N N . GLU A 1 85 ? 4.156 -7.811 -13.598 1.00 93.69 85 GLU A N 1
ATOM 673 C CA . GLU A 1 85 ? 3.850 -7.290 -14.931 1.00 93.69 85 GLU A CA 1
ATOM 674 C C . GLU A 1 85 ? 4.501 -5.923 -15.175 1.00 93.69 85 GLU A C 1
ATOM 676 O O . GLU A 1 85 ? 5.173 -5.747 -16.192 1.00 93.69 85 GLU A O 1
ATOM 681 N N . ILE A 1 86 ? 4.373 -4.979 -14.236 1.00 93.12 86 ILE A N 1
ATOM 682 C CA . ILE A 1 86 ? 4.986 -3.646 -14.333 1.00 93.12 86 ILE A CA 1
ATOM 683 C C . ILE A 1 86 ? 6.498 -3.764 -14.523 1.00 93.12 86 ILE A C 1
ATOM 685 O O . ILE A 1 86 ? 7.048 -3.159 -15.445 1.00 93.12 86 ILE A O 1
ATOM 689 N N . TYR A 1 87 ? 7.172 -4.564 -13.693 1.00 90.50 87 TYR A N 1
ATOM 690 C CA . TYR A 1 87 ? 8.624 -4.699 -13.780 1.00 90.50 87 TYR A CA 1
ATOM 691 C C . TYR A 1 87 ? 9.063 -5.459 -15.029 1.00 90.50 87 TYR A C 1
ATOM 693 O O . TYR A 1 87 ? 10.046 -5.066 -15.649 1.00 90.50 87 TYR A O 1
ATOM 701 N N . LYS A 1 88 ? 8.300 -6.456 -15.489 1.00 90.56 88 LYS A N 1
ATOM 702 C CA . LYS A 1 88 ? 8.547 -7.112 -16.781 1.00 90.56 88 LYS A CA 1
ATOM 703 C C . LYS A 1 88 ? 8.470 -6.124 -17.951 1.00 90.56 88 LYS A C 1
ATOM 705 O O . LYS A 1 88 ? 9.327 -6.150 -18.835 1.00 90.56 88 LYS A O 1
ATOM 710 N N . TYR A 1 89 ? 7.454 -5.260 -17.982 1.00 89.94 89 TYR A N 1
ATOM 711 C CA . TYR A 1 89 ? 7.334 -4.236 -19.023 1.00 89.94 89 TYR A CA 1
ATOM 712 C C . TYR A 1 89 ? 8.443 -3.192 -18.923 1.00 89.94 89 TYR A C 1
ATOM 714 O O . TYR A 1 89 ? 9.014 -2.810 -19.943 1.00 89.94 89 TYR A O 1
ATOM 722 N N . ALA A 1 90 ? 8.784 -2.767 -17.708 1.00 88.25 90 ALA A N 1
ATOM 723 C CA . ALA A 1 90 ? 9.854 -1.811 -17.485 1.00 88.25 90 ALA A CA 1
ATOM 724 C C . ALA A 1 90 ? 11.214 -2.380 -17.936 1.00 88.25 90 ALA A C 1
ATOM 726 O O . ALA A 1 90 ? 11.948 -1.709 -18.654 1.00 88.25 90 ALA A O 1
ATOM 727 N N . GLU A 1 91 ? 11.521 -3.642 -17.640 1.00 85.31 91 GLU A N 1
ATOM 728 C CA . GLU A 1 91 ? 12.728 -4.314 -18.143 1.00 85.31 91 GLU A CA 1
ATOM 729 C C . GLU A 1 91 ? 12.762 -4.389 -19.674 1.00 85.31 91 GLU A C 1
ATOM 731 O O . GLU A 1 91 ? 13.798 -4.120 -20.286 1.00 85.31 91 GLU A O 1
ATOM 736 N N . CYS A 1 92 ? 11.624 -4.695 -20.308 1.00 85.25 92 CYS A N 1
ATOM 737 C CA . CYS A 1 92 ? 11.504 -4.681 -21.766 1.00 85.25 92 CYS A CA 1
ATOM 738 C C . CYS A 1 92 ? 11.753 -3.285 -22.356 1.00 85.25 92 CYS A C 1
ATOM 740 O O . CYS A 1 92 ? 12.336 -3.173 -23.433 1.00 85.25 92 CYS A O 1
ATOM 742 N N . PHE A 1 93 ? 11.309 -2.231 -21.670 1.00 83.56 93 PHE A N 1
ATOM 743 C CA . PHE A 1 93 ? 11.448 -0.851 -22.124 1.00 83.56 93 PHE A CA 1
ATOM 744 C C . PHE A 1 93 ? 12.872 -0.310 -21.936 1.00 83.56 93 PHE A C 1
ATOM 746 O O . PHE A 1 93 ? 13.420 0.316 -22.839 1.00 83.56 93 PHE A O 1
ATOM 753 N N . PHE A 1 94 ? 13.495 -0.573 -20.784 1.00 83.00 94 PHE A N 1
ATOM 754 C CA . PHE A 1 94 ? 14.823 -0.052 -20.444 1.00 83.00 94 PHE A CA 1
ATOM 755 C C . PHE A 1 94 ? 15.984 -0.938 -20.926 1.00 83.00 94 PHE A C 1
ATOM 757 O O . PHE A 1 94 ? 17.141 -0.521 -20.859 1.00 83.00 94 PHE A O 1
ATOM 764 N N . GLY A 1 95 ? 15.712 -2.158 -21.401 1.00 75.06 95 GLY A N 1
ATOM 765 C CA . GLY A 1 95 ? 16.729 -3.060 -21.955 1.00 75.06 95 GLY A CA 1
ATOM 766 C C . GLY A 1 95 ? 17.757 -3.562 -20.932 1.00 75.06 95 GLY A C 1
ATOM 767 O O . GLY A 1 95 ? 18.802 -4.090 -21.317 1.00 75.06 95 GLY A O 1
ATOM 768 N N . ARG A 1 96 ? 17.486 -3.400 -19.631 1.00 70.25 96 ARG A N 1
ATOM 769 C CA . ARG A 1 96 ? 18.290 -3.932 -18.523 1.00 70.25 96 ARG A CA 1
ATOM 770 C C . ARG A 1 96 ? 17.387 -4.468 -17.405 1.00 70.25 96 ARG A C 1
ATOM 772 O O . ARG A 1 96 ? 16.309 -3.908 -17.204 1.00 70.25 96 ARG A O 1
ATOM 779 N N . PRO A 1 97 ? 17.825 -5.512 -16.670 1.00 68.88 97 PRO A N 1
ATOM 780 C CA . PRO A 1 97 ? 17.099 -5.987 -15.500 1.00 68.88 97 PRO A CA 1
ATOM 781 C C . PRO A 1 97 ? 17.004 -4.868 -14.457 1.00 68.88 97 PRO A C 1
ATOM 783 O O . PRO A 1 97 ? 18.019 -4.266 -14.104 1.00 68.88 97 PRO A O 1
ATOM 786 N N . LEU A 1 98 ? 15.787 -4.590 -13.990 1.00 67.12 98 LEU A N 1
ATOM 787 C CA . LEU A 1 98 ? 15.510 -3.604 -12.939 1.00 67.12 98 LEU A CA 1
ATOM 788 C C . LEU A 1 98 ? 15.526 -4.247 -11.555 1.00 67.12 98 LEU A C 1
ATOM 790 O O . LEU A 1 98 ? 15.767 -3.558 -10.568 1.00 67.12 98 LEU A O 1
ATOM 794 N N . ARG A 1 99 ? 15.301 -5.563 -11.481 1.00 68.88 99 ARG A N 1
ATOM 795 C CA . ARG A 1 99 ? 15.556 -6.330 -10.264 1.00 68.88 99 ARG A CA 1
ATOM 796 C C . ARG A 1 99 ? 17.059 -6.439 -10.052 1.00 68.88 99 ARG A C 1
ATOM 798 O O . ARG A 1 99 ? 17.770 -7.025 -10.875 1.00 68.88 99 ARG A O 1
ATOM 805 N N . GLY A 1 100 ? 17.531 -5.866 -8.947 1.00 52.34 100 GLY A N 1
ATOM 806 C CA . GLY A 1 100 ? 18.929 -5.925 -8.558 1.00 52.34 100 GLY A CA 1
ATOM 807 C C . GLY A 1 100 ? 19.427 -7.368 -8.548 1.00 52.34 100 GLY A C 1
ATOM 808 O O . GLY A 1 100 ? 18.966 -8.199 -7.770 1.00 52.34 100 GLY A O 1
ATOM 809 N N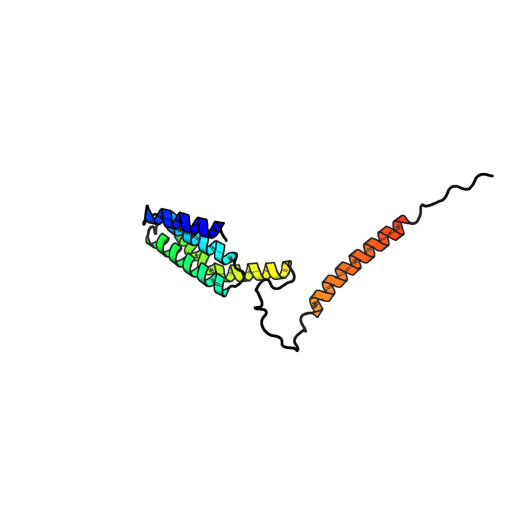 . HIS A 1 101 ? 20.411 -7.660 -9.397 1.00 42.38 101 HIS A N 1
ATOM 810 C CA . HIS A 1 101 ? 21.378 -8.687 -9.050 1.00 42.38 101 HIS A CA 1
ATOM 811 C C . HIS A 1 101 ? 22.193 -8.100 -7.904 1.00 42.38 101 HIS A C 1
ATOM 813 O O . HIS A 1 101 ? 22.893 -7.104 -8.095 1.00 42.38 101 HIS A O 1
ATOM 819 N N . GLY A 1 102 ? 22.086 -8.695 -6.716 1.00 40.81 102 GLY A N 1
ATOM 820 C CA . GLY A 1 102 ? 23.088 -8.513 -5.678 1.00 40.81 102 GLY A CA 1
ATOM 821 C C . GLY A 1 102 ? 24.439 -8.880 -6.278 1.00 40.81 102 GLY A C 1
ATOM 822 O O . GLY A 1 102 ? 24.752 -10.054 -6.461 1.00 40.81 102 GLY A O 1
ATOM 823 N N . SER A 1 103 ? 25.203 -7.868 -6.681 1.00 42.56 103 SER A N 1
ATOM 824 C CA . SER A 1 103 ? 26.516 -8.044 -7.281 1.00 42.56 103 SER A CA 1
ATOM 825 C C . SER A 1 103 ? 27.512 -8.301 -6.159 1.00 42.56 103 SER A C 1
ATOM 827 O O . SER A 1 103 ? 28.238 -7.421 -5.711 1.00 42.56 103 SER A O 1
ATOM 829 N N . SER A 1 104 ? 27.505 -9.534 -5.672 1.00 44.69 104 SER A N 1
ATOM 830 C CA . SER A 1 104 ? 28.610 -10.125 -4.940 1.00 44.69 104 SER A CA 1
ATOM 831 C C . SER A 1 104 ? 28.705 -11.577 -5.375 1.00 44.69 104 SER A C 1
ATOM 833 O O . SER A 1 104 ? 27.969 -12.424 -4.873 1.00 44.69 104 SER A O 1
ATOM 835 N N . THR A 1 105 ? 29.564 -11.836 -6.361 1.00 31.03 105 THR A N 1
ATOM 836 C CA . THR A 1 105 ? 30.525 -12.954 -6.419 1.00 31.03 105 THR A CA 1
ATOM 837 C C . THR A 1 105 ? 30.992 -13.126 -7.866 1.00 31.03 105 THR A C 1
ATOM 839 O O . THR A 1 105 ? 30.207 -13.374 -8.778 1.00 31.03 105 THR A O 1
ATOM 842 N N . TYR A 1 106 ? 32.302 -12.986 -8.065 1.00 39.12 106 TYR A N 1
ATOM 843 C CA . TYR A 1 106 ? 33.020 -13.462 -9.242 1.00 39.12 106 TYR A CA 1
ATOM 844 C C . TYR A 1 106 ? 32.679 -14.933 -9.505 1.00 39.12 106 TYR A C 1
ATOM 846 O O . TYR A 1 106 ? 32.936 -15.775 -8.652 1.00 39.12 106 TYR A O 1
ATOM 854 N N . SER A 1 107 ? 32.190 -15.284 -10.692 1.00 35.25 107 SER A N 1
ATOM 855 C CA . SER A 1 107 ? 32.537 -16.574 -11.302 1.00 35.25 107 SER A CA 1
ATOM 856 C C . SER A 1 107 ? 32.175 -16.617 -12.781 1.00 35.25 107 SER A C 1
ATOM 858 O O . SER A 1 107 ? 31.129 -16.161 -13.235 1.00 35.25 107 SER A O 1
ATOM 860 N N . ASN A 1 108 ? 33.139 -17.138 -13.529 1.00 40.06 108 ASN A N 1
ATOM 861 C CA . ASN A 1 108 ? 33.101 -17.391 -14.953 1.00 40.06 108 ASN A CA 1
ATOM 862 C C . ASN A 1 108 ? 32.055 -18.447 -15.338 1.00 40.06 108 ASN A C 1
ATOM 864 O O . ASN A 1 108 ? 31.764 -19.362 -14.575 1.00 40.06 108 ASN A O 1
ATOM 868 N N . ALA A 1 109 ? 31.705 -18.379 -16.624 1.00 37.28 109 ALA A N 1
ATOM 869 C CA . ALA A 1 109 ? 31.238 -19.456 -17.496 1.00 37.28 109 ALA A CA 1
ATOM 870 C C . ALA A 1 109 ? 29.721 -19.711 -17.635 1.00 37.28 109 ALA A C 1
ATOM 872 O O . ALA A 1 109 ? 29.058 -20.282 -16.781 1.00 37.28 109 ALA A O 1
ATOM 873 N N . LYS A 1 110 ? 29.291 -19.441 -18.881 1.00 42.66 110 LYS A N 1
ATOM 874 C CA . LYS A 1 110 ? 28.278 -20.139 -19.692 1.00 42.66 110 LYS A CA 1
ATOM 875 C C . LYS A 1 110 ? 26.817 -20.030 -19.249 1.00 42.66 110 LYS A C 1
ATOM 877 O O . LYS A 1 110 ? 26.363 -20.825 -18.452 1.00 42.66 110 LYS A O 1
ATOM 882 N N . VAL A 1 111 ? 26.073 -19.157 -19.935 1.00 37.84 111 VAL A N 1
ATOM 883 C CA . VAL A 1 111 ? 24.821 -19.451 -20.674 1.00 37.84 111 VAL A CA 1
ATOM 884 C C . VAL A 1 111 ? 24.493 -18.190 -21.487 1.00 37.84 111 VAL A C 1
ATOM 886 O O . VAL A 1 111 ? 24.178 -17.148 -20.920 1.00 37.84 111 VAL A O 1
ATOM 889 N N . SER A 1 112 ? 24.575 -18.233 -22.820 1.00 39.62 112 SER A N 1
ATOM 890 C CA . SER A 1 112 ? 24.106 -17.114 -23.655 1.00 39.62 112 SER A CA 1
ATOM 891 C C . SER A 1 112 ? 23.579 -17.574 -25.013 1.00 39.62 112 SER A C 1
ATOM 893 O O . SER A 1 112 ? 24.126 -17.218 -26.052 1.00 39.62 112 SER A O 1
ATOM 895 N N . GLU A 1 113 ? 22.479 -18.326 -25.012 1.00 44.09 113 GLU A N 1
ATOM 896 C CA . GLU A 1 113 ? 21.661 -18.529 -26.221 1.00 44.09 113 GLU A CA 1
ATOM 897 C C . GLU A 1 113 ? 20.539 -17.486 -26.387 1.00 44.09 113 GLU A C 1
ATOM 899 O O . GLU A 1 113 ? 19.951 -17.380 -27.456 1.00 44.09 113 GLU A O 1
ATOM 904 N N . LYS A 1 114 ? 20.284 -16.617 -25.396 1.00 39.28 114 LYS A N 1
ATOM 905 C CA . LYS A 1 114 ? 19.271 -15.545 -25.513 1.00 39.28 114 LYS A CA 1
ATOM 906 C C . LYS A 1 114 ? 19.786 -14.196 -26.041 1.00 39.28 114 LYS A C 1
ATOM 908 O O . LYS A 1 114 ? 18.969 -13.330 -26.330 1.00 39.28 114 LYS A O 1
ATOM 913 N N . LYS A 1 115 ? 21.104 -14.015 -26.225 1.00 40.66 115 LYS A N 1
ATOM 914 C CA . LYS A 1 115 ? 21.693 -12.755 -26.740 1.00 40.66 115 LYS A CA 1
ATOM 915 C C . LYS A 1 115 ? 21.494 -12.537 -28.252 1.00 40.66 115 LYS A C 1
ATOM 917 O O . LYS A 1 115 ? 21.483 -11.400 -28.700 1.00 40.66 115 LYS A O 1
ATOM 922 N N . ARG A 1 116 ? 21.265 -13.594 -29.046 1.00 41.84 116 ARG A N 1
ATOM 923 C CA . ARG A 1 116 ? 21.230 -13.481 -30.521 1.00 41.84 116 ARG A CA 1
ATOM 924 C C . ARG A 1 116 ? 19.979 -12.818 -31.112 1.00 41.84 116 ARG A C 1
ATOM 926 O O . ARG A 1 116 ? 20.054 -12.316 -32.227 1.00 41.84 116 ARG A O 1
ATOM 933 N N . ALA A 1 117 ? 18.843 -12.795 -30.412 1.00 49.44 117 ALA A N 1
ATOM 934 C CA . ALA A 1 117 ? 17.599 -12.257 -30.979 1.00 49.44 117 ALA A CA 1
ATOM 935 C C . ALA A 1 117 ? 17.462 -10.727 -30.832 1.00 49.44 117 ALA A C 1
ATOM 937 O O . ALA A 1 117 ? 16.799 -10.090 -31.650 1.00 49.44 117 ALA A O 1
ATOM 938 N N . SER A 1 118 ? 18.079 -10.134 -29.804 1.00 53.94 118 SER A N 1
ATOM 939 C CA . SER A 1 118 ? 18.055 -8.684 -29.564 1.00 53.94 118 SER A CA 1
ATOM 940 C C . SER A 1 118 ? 19.126 -7.937 -30.357 1.00 53.94 118 SER A C 1
ATOM 942 O O . SER A 1 118 ? 18.841 -6.850 -30.854 1.00 53.94 118 SER A O 1
ATOM 944 N N . ASP A 1 119 ? 20.310 -8.539 -30.536 1.00 54.16 119 ASP A N 1
ATOM 945 C CA . ASP A 1 119 ? 21.399 -7.940 -31.323 1.00 54.16 119 ASP A CA 1
ATOM 946 C C . ASP A 1 119 ? 20.981 -7.738 -32.788 1.00 54.16 119 ASP A C 1
ATOM 948 O O . ASP A 1 119 ? 21.221 -6.674 -33.346 1.00 54.16 119 ASP A O 1
ATOM 952 N N . LEU A 1 120 ? 20.233 -8.682 -33.381 1.00 59.78 120 LEU A N 1
ATOM 953 C CA . LEU A 1 120 ? 19.719 -8.548 -34.752 1.00 59.78 120 LEU A CA 1
ATOM 954 C C . LEU A 1 120 ? 18.742 -7.373 -34.919 1.00 59.78 120 LEU A C 1
ATOM 956 O O . LEU A 1 120 ? 18.779 -6.690 -35.936 1.00 59.78 120 LEU A O 1
ATOM 960 N N . LYS A 1 121 ? 17.866 -7.110 -33.939 1.00 60.69 121 LYS A N 1
ATOM 961 C CA . LYS A 1 121 ? 16.882 -6.016 -34.045 1.00 60.69 121 LYS A CA 1
ATOM 962 C C . LYS A 1 121 ? 17.528 -4.637 -33.896 1.00 60.69 121 LYS A C 1
ATOM 964 O O . LYS A 1 121 ? 17.140 -3.726 -34.623 1.00 60.69 121 LYS A O 1
ATOM 969 N N . CYS A 1 122 ? 18.500 -4.487 -32.995 1.00 58.41 122 CYS A N 1
ATOM 970 C CA . CYS A 1 122 ? 19.231 -3.226 -32.837 1.00 58.41 122 CYS A CA 1
ATOM 971 C C . CYS A 1 122 ? 20.141 -2.942 -34.036 1.00 58.41 122 CYS A C 1
ATOM 973 O O . CYS A 1 122 ? 20.223 -1.793 -34.468 1.00 58.41 122 CYS A O 1
ATOM 975 N N . ASP A 1 123 ? 20.755 -3.978 -34.612 1.00 72.31 123 ASP A N 1
ATOM 976 C CA . ASP A 1 123 ? 21.597 -3.829 -35.797 1.00 72.31 123 ASP A CA 1
ATOM 977 C C . ASP A 1 123 ? 20.749 -3.396 -37.008 1.00 72.31 123 ASP A C 1
ATOM 979 O O . ASP A 1 123 ? 21.043 -2.377 -37.625 1.00 72.31 123 ASP A O 1
ATOM 983 N N . ILE A 1 124 ? 19.607 -4.048 -37.281 1.00 77.31 124 ILE A N 1
ATOM 984 C CA . ILE A 1 124 ? 18.713 -3.679 -38.402 1.00 77.31 124 ILE A CA 1
ATOM 985 C C . ILE A 1 124 ? 18.263 -2.210 -38.324 1.00 77.31 124 ILE A C 1
ATOM 987 O O . ILE A 1 124 ? 18.293 -1.507 -39.334 1.00 77.31 124 ILE A O 1
ATOM 991 N N . VAL A 1 125 ? 17.868 -1.722 -37.142 1.00 79.50 125 VAL A N 1
ATOM 992 C CA . VAL A 1 125 ? 17.459 -0.314 -36.972 1.00 79.50 125 VAL A CA 1
ATOM 993 C C . VAL A 1 125 ? 18.644 0.633 -37.197 1.00 79.50 125 VAL A C 1
ATOM 995 O O . VAL A 1 125 ? 18.484 1.657 -37.862 1.00 79.50 125 VAL A O 1
ATOM 998 N N . GLY A 1 126 ? 19.839 0.272 -36.718 1.00 78.75 126 GLY A N 1
ATOM 999 C CA . GLY A 1 126 ? 21.070 1.027 -36.960 1.00 78.75 126 GLY A CA 1
ATOM 1000 C C . GLY A 1 126 ? 21.430 1.121 -38.446 1.00 78.75 126 GLY A C 1
ATOM 1001 O O . GLY A 1 126 ? 21.701 2.215 -38.941 1.00 78.75 126 GLY A O 1
ATOM 1002 N N . TRP A 1 127 ? 21.347 0.007 -39.182 1.00 82.69 127 TRP A N 1
ATOM 1003 C CA . TRP A 1 127 ? 21.612 -0.041 -40.625 1.00 82.69 127 TRP A CA 1
ATOM 1004 C C . TRP A 1 127 ? 20.605 0.776 -41.443 1.00 82.69 127 TRP A C 1
ATOM 1006 O O . TRP A 1 127 ? 21.000 1.444 -42.398 1.00 82.69 127 TRP A O 1
ATOM 1016 N N . VAL A 1 128 ? 19.321 0.786 -41.065 1.00 83.31 128 VAL A N 1
ATOM 1017 C CA . VAL A 1 128 ? 18.300 1.602 -41.749 1.00 83.31 128 VAL A CA 1
ATOM 1018 C C . VAL A 1 128 ? 18.566 3.096 -41.551 1.00 83.31 128 VAL A C 1
ATOM 1020 O O . VAL A 1 128 ? 18.517 3.857 -42.516 1.00 83.31 128 VAL A O 1
ATOM 1023 N N . ILE A 1 129 ? 18.907 3.522 -40.330 1.00 82.12 129 ILE A N 1
ATOM 1024 C CA . ILE A 1 129 ? 19.244 4.926 -40.041 1.00 82.12 129 ILE A CA 1
ATOM 1025 C C . ILE A 1 129 ? 20.519 5.341 -40.791 1.00 82.12 129 ILE A C 1
ATOM 1027 O O . ILE A 1 129 ? 20.558 6.420 -41.386 1.00 82.12 129 ILE A O 1
ATOM 1031 N N . LEU A 1 130 ? 21.533 4.469 -40.823 1.00 85.00 130 LEU A N 1
ATOM 1032 C CA . LEU A 1 130 ? 22.769 4.700 -41.571 1.00 85.00 130 LEU A CA 1
ATOM 1033 C C . LEU A 1 130 ? 22.490 4.868 -43.076 1.00 85.00 130 LEU A C 1
ATOM 1035 O O . LEU A 1 130 ? 22.983 5.812 -43.692 1.00 85.00 130 LEU A O 1
ATOM 1039 N N . ALA A 1 131 ? 21.660 4.000 -43.663 1.00 83.62 131 ALA A N 1
ATOM 1040 C CA . ALA A 1 131 ? 21.306 4.062 -45.080 1.00 83.62 131 ALA A CA 1
ATOM 1041 C C . ALA A 1 131 ? 20.558 5.358 -45.431 1.00 83.62 131 ALA A C 1
ATOM 1043 O O . ALA A 1 131 ? 20.921 6.029 -46.396 1.00 83.62 131 ALA A O 1
ATOM 1044 N N . VAL A 1 132 ? 19.565 5.757 -44.628 1.00 83.38 132 VAL A N 1
ATOM 1045 C CA . VAL A 1 132 ? 18.816 7.008 -44.847 1.00 83.38 132 VAL A CA 1
ATOM 1046 C C . VAL A 1 132 ? 19.743 8.226 -44.775 1.00 83.38 132 VAL A C 1
ATOM 1048 O O . VAL A 1 132 ? 19.650 9.110 -45.626 1.00 83.38 132 VAL A O 1
ATOM 1051 N N . GLY A 1 133 ? 20.688 8.252 -43.829 1.00 79.94 133 GLY A N 1
ATOM 1052 C CA . GLY A 1 133 ? 21.690 9.320 -43.736 1.00 79.94 133 GLY A CA 1
ATOM 1053 C C . GLY A 1 133 ? 22.584 9.422 -44.978 1.00 79.94 133 GLY A C 1
ATOM 1054 O O . GLY A 1 133 ? 22.827 10.521 -45.476 1.00 79.94 133 GLY A O 1
ATOM 1055 N N . ILE A 1 134 ? 23.017 8.282 -45.528 1.00 81.00 134 ILE A N 1
ATOM 1056 C CA . ILE A 1 134 ? 23.827 8.228 -46.757 1.00 81.00 134 ILE A CA 1
ATOM 1057 C C . ILE A 1 134 ? 23.023 8.729 -47.967 1.00 81.00 134 ILE A C 1
ATOM 1059 O O . ILE A 1 134 ? 23.539 9.522 -48.755 1.00 81.00 134 ILE A O 1
ATOM 1063 N N . PHE A 1 135 ? 21.754 8.329 -48.103 1.00 74.38 135 PHE A N 1
ATOM 1064 C CA . PHE A 1 135 ? 20.888 8.802 -49.192 1.00 74.38 135 PHE A CA 1
ATOM 1065 C C . PHE A 1 135 ? 20.641 10.315 -49.136 1.00 74.38 135 PHE A C 1
ATOM 1067 O O . PHE A 1 135 ? 20.646 10.973 -50.176 1.00 74.38 135 PHE A O 1
ATOM 1074 N N . VAL A 1 136 ? 20.490 10.885 -47.938 1.00 78.50 136 VAL A N 1
ATOM 1075 C CA . VAL A 1 136 ? 20.371 12.339 -47.758 1.00 78.50 136 VAL A CA 1
ATOM 1076 C C . VAL A 1 136 ? 21.672 13.055 -48.145 1.00 78.50 136 VAL A C 1
ATOM 1078 O O . VAL A 1 136 ? 21.615 14.047 -48.867 1.00 78.50 136 VAL A O 1
ATOM 1081 N N . TRP A 1 137 ? 22.843 12.534 -47.756 1.00 72.12 137 TRP A N 1
ATOM 1082 C CA . TRP A 1 137 ? 24.141 13.127 -48.115 1.00 72.12 137 TRP A CA 1
ATOM 1083 C C . TRP A 1 137 ? 24.413 13.094 -49.628 1.00 72.12 137 TRP A C 1
ATOM 1085 O O . TRP A 1 137 ? 24.852 14.090 -50.207 1.00 72.12 137 TRP A O 1
ATOM 1095 N N . LEU A 1 138 ? 24.139 11.966 -50.297 1.00 66.38 138 LEU A N 1
ATOM 1096 C CA . LEU A 1 138 ? 24.312 11.855 -51.752 1.00 66.38 138 LEU A CA 1
ATOM 1097 C C . LEU A 1 138 ? 23.296 12.697 -52.539 1.00 66.38 138 LEU A C 1
ATOM 1099 O O . LEU A 1 138 ? 23.595 13.125 -53.654 1.00 66.38 138 LEU A O 1
ATOM 1103 N N . GLY A 1 139 ? 22.124 12.982 -51.964 1.00 61.66 139 GLY A N 1
ATOM 1104 C CA . GLY A 1 139 ? 21.144 13.901 -52.545 1.00 61.66 139 GLY A CA 1
ATOM 1105 C C . GLY A 1 139 ? 21.575 15.372 -52.512 1.00 61.66 139 GLY A C 1
ATOM 1106 O O . GLY A 1 139 ? 21.132 16.153 -53.350 1.00 61.66 139 GLY A O 1
ATOM 1107 N N . THR A 1 140 ? 22.470 15.762 -51.596 1.00 61.09 140 THR A N 1
ATOM 1108 C CA . THR A 1 140 ? 22.868 17.170 -51.401 1.00 61.09 140 THR A CA 1
ATOM 1109 C C . THR A 1 140 ? 24.199 17.533 -52.066 1.00 61.09 140 THR A C 1
ATOM 1111 O O . THR A 1 140 ? 24.660 18.663 -51.926 1.00 61.09 140 THR A O 1
ATOM 1114 N N . SER A 1 141 ? 24.849 16.614 -52.795 1.00 54.19 141 SER A N 1
ATOM 1115 C CA . SER A 1 141 ? 26.186 16.862 -53.370 1.00 54.19 141 SER A CA 1
ATOM 1116 C C . SER A 1 141 ? 26.188 17.406 -54.809 1.00 54.19 141 SER A C 1
ATOM 1118 O O . SER A 1 141 ? 27.261 17.609 -55.374 1.00 54.19 141 SER A O 1
ATOM 1120 N N . LYS A 1 142 ? 25.026 17.660 -55.430 1.00 50.22 142 LYS A N 1
ATOM 1121 C CA . LYS A 1 142 ? 24.931 18.027 -56.859 1.00 50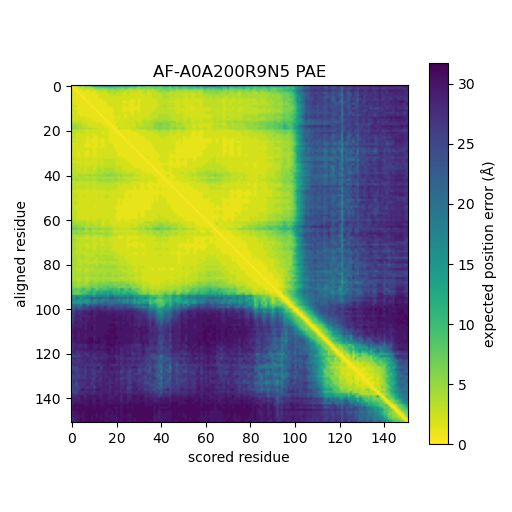.22 142 LYS A CA 1
ATOM 1122 C C . LYS A 1 142 ? 24.542 19.491 -57.125 1.00 50.22 142 LYS A C 1
ATOM 1124 O O . LYS A 1 142 ? 23.771 19.758 -58.039 1.00 50.22 142 LYS A O 1
ATOM 1129 N N . SER A 1 143 ? 25.076 20.445 -56.355 1.00 49.81 143 SER A N 1
ATOM 1130 C CA . SER A 1 143 ? 24.893 21.882 -56.649 1.00 49.81 143 SER A CA 1
ATOM 1131 C C . SER A 1 143 ? 25.983 22.805 -56.079 1.00 49.81 143 SER A C 1
ATOM 1133 O O . SER A 1 143 ? 25.679 23.871 -55.548 1.00 49.81 143 SER A O 1
ATOM 1135 N N . HIS A 1 144 ? 27.262 22.427 -56.176 1.00 52.78 144 HIS A N 1
ATOM 1136 C CA . HIS A 1 144 ? 28.368 23.363 -55.924 1.00 52.78 144 HIS A CA 1
ATOM 1137 C C . HIS A 1 144 ? 29.128 23.660 -57.224 1.00 52.78 144 HIS A C 1
ATOM 1139 O O . HIS A 1 144 ? 30.255 23.213 -57.432 1.00 52.78 144 HIS A O 1
ATOM 1145 N N . GLU A 1 145 ? 28.487 24.400 -58.129 1.00 46.69 145 GLU A N 1
ATOM 1146 C CA . GLU A 1 145 ? 29.187 25.031 -59.249 1.00 46.69 145 GLU A CA 1
ATOM 1147 C C . GLU A 1 145 ? 29.901 26.291 -58.736 1.00 46.69 145 GLU A C 1
ATOM 1149 O O . GLU A 1 145 ? 29.279 27.230 -58.239 1.00 46.69 145 GLU A O 1
ATOM 1154 N N . ARG A 1 146 ? 31.239 26.284 -58.807 1.00 45.25 146 ARG A N 1
ATOM 1155 C CA . ARG A 1 146 ? 32.088 27.458 -58.557 1.00 45.25 146 ARG A CA 1
ATOM 1156 C C . ARG A 1 146 ? 31.943 28.447 -59.726 1.00 45.25 146 ARG A C 1
ATOM 1158 O O . ARG A 1 146 ? 32.063 28.003 -60.868 1.00 45.25 146 ARG A O 1
ATOM 1165 N N . PRO A 1 147 ? 31.773 29.762 -59.488 1.00 60.06 147 PRO A N 1
ATOM 1166 C CA . PRO A 1 147 ? 31.830 30.748 -60.565 1.00 60.06 147 PRO A CA 1
ATOM 1167 C C . PRO A 1 147 ? 33.257 30.846 -61.149 1.00 60.06 147 PRO A C 1
ATOM 1169 O O . PRO A 1 147 ? 34.233 30.699 -60.403 1.00 60.06 147 PRO A O 1
ATOM 1172 N N . PRO A 1 148 ? 33.403 31.063 -62.472 1.00 64.62 148 PRO A N 1
ATOM 1173 C CA . PRO A 1 148 ? 34.700 31.080 -63.144 1.00 64.62 148 PRO A CA 1
ATOM 1174 C C . PRO A 1 148 ? 35.525 32.335 -62.796 1.00 64.62 148 PRO A C 1
ATOM 1176 O O . PRO A 1 148 ? 34.951 33.400 -62.554 1.00 64.62 148 PRO A O 1
ATOM 1179 N N . PRO A 1 149 ? 36.869 32.232 -62.785 1.00 63.59 149 PRO A N 1
ATOM 1180 C CA . PRO A 1 149 ? 37.746 33.352 -62.466 1.00 63.59 149 PRO A CA 1
ATOM 1181 C C . PRO A 1 149 ? 37.767 34.407 -63.590 1.00 63.59 149 PRO A C 1
ATOM 1183 O O . PRO A 1 149 ? 37.757 34.040 -64.770 1.00 63.59 149 PRO A O 1
ATOM 1186 N N . PRO A 1 150 ? 37.822 35.706 -63.243 1.00 63.28 150 PRO A N 1
ATOM 1187 C CA . PRO A 1 150 ? 37.911 36.790 -64.216 1.00 63.28 150 PRO A CA 1
ATOM 1188 C C . PRO A 1 150 ? 39.276 36.797 -64.926 1.00 63.28 150 PRO A C 1
ATOM 1190 O O . PRO A 1 150 ? 40.307 36.542 -64.300 1.00 63.28 150 PRO A O 1
ATOM 1193 N N . ARG A 1 151 ? 39.254 37.073 -66.236 1.00 59.81 151 ARG A N 1
ATOM 1194 C CA . ARG A 1 151 ? 40.424 37.422 -67.057 1.00 59.81 151 ARG A CA 1
ATOM 1195 C C . ARG A 1 151 ? 40.645 38.925 -67.044 1.00 59.81 151 ARG A C 1
ATOM 1197 O O . ARG A 1 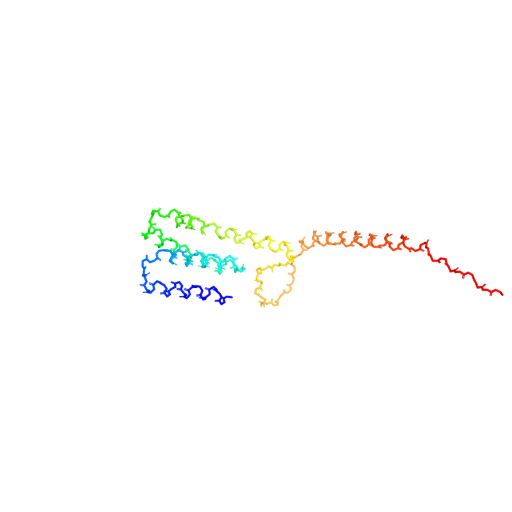151 ? 39.621 39.644 -67.039 1.00 59.81 151 ARG A O 1
#

Secondary structure (DSSP, 8-state):
-HHHHHHHHHHHHHHHH-TT-HHHHHHHHHHHHHHHHH-S-HHHHHHHHHHHHHHHHHHHHH-TT-HHHHHHHHHHTTHHHHHHHHHHHHHHHHSS--S-------------SSSHHHHHHHHHHHHHHHHHHHHHHHHTSS--PPPPPP-

Organism: Macleaya cordata (NCBI:txid56857)

Radius of gyration: 28.34 Å; Cα contacts (8 Å, |Δi|>4): 105; chains: 1; bounding box: 61×58×85 Å

Solvent-accessible surface area (backbone atoms only — not comparable to full-atom values): 8777 Å² total; per-residue (Å²): 108,68,70,59,54,52,49,52,48,55,38,51,54,49,36,71,78,37,78,80,44,41,65,47,37,33,48,48,12,52,52,32,37,57,50,21,64,72,40,68,49,61,77,61,17,48,53,29,34,52,54,12,40,53,27,16,46,53,18,25,75,73,42,72,86,43,64,67,36,53,49,49,41,60,49,47,74,49,43,70,60,53,40,54,52,54,52,53,52,48,24,69,71,68,74,46,81,68,54,78,73,79,89,77,76,94,76,85,84,89,87,77,85,77,59,67,70,57,54,54,56,56,48,54,54,51,54,50,55,52,50,53,53,50,54,56,54,66,69,69,68,85,77,83,81,79,82,81,84,87,130